Protein AF-A0A2Z6MFF9-F1 (afdb_monomer_lite)

Structure (mmCIF, N/CA/C/O backbone):
data_AF-A0A2Z6MFF9-F1
#
_entry.id   AF-A0A2Z6MFF9-F1
#
loop_
_atom_site.group_PDB
_atom_site.id
_atom_site.type_symbol
_atom_site.label_atom_id
_atom_site.label_alt_id
_atom_site.label_comp_id
_atom_site.label_asym_id
_atom_site.label_entity_id
_atom_site.label_seq_id
_atom_site.pdbx_PDB_ins_code
_atom_site.Cartn_x
_atom_site.Cartn_y
_atom_site.Cartn_z
_atom_site.occupancy
_atom_site.B_iso_or_equiv
_atom_site.auth_seq_id
_atom_site.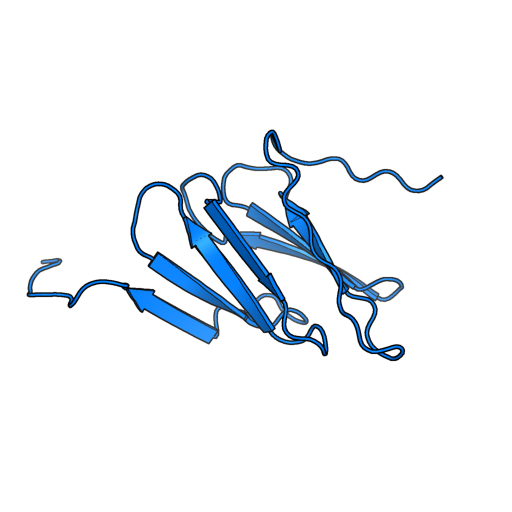auth_comp_id
_atom_site.auth_asym_id
_atom_site.auth_atom_id
_atom_site.pdbx_PDB_model_num
ATOM 1 N N . MET A 1 1 ? -14.078 18.921 1.739 1.00 54.41 1 MET A N 1
ATOM 2 C CA . MET A 1 1 ? -13.656 17.930 0.728 1.00 54.41 1 MET A CA 1
ATOM 3 C C . MET A 1 1 ? -12.247 17.500 1.097 1.00 54.41 1 MET A C 1
ATOM 5 O O . MET A 1 1 ? -11.429 18.382 1.310 1.00 54.41 1 MET A O 1
ATOM 9 N N . ASN A 1 2 ? -11.994 16.205 1.297 1.00 82.06 2 ASN A N 1
ATOM 10 C CA . ASN A 1 2 ? -10.655 15.708 1.629 1.00 82.06 2 ASN A CA 1
ATOM 11 C C . ASN A 1 2 ? -10.008 15.212 0.330 1.00 82.06 2 ASN A C 1
ATOM 13 O O . ASN A 1 2 ? -10.616 14.405 -0.371 1.00 82.06 2 ASN A O 1
ATOM 17 N N . GLN A 1 3 ? -8.843 15.750 -0.025 1.00 89.06 3 GLN A N 1
ATOM 18 C CA . GLN A 1 3 ? -8.135 15.423 -1.260 1.00 89.06 3 GLN A CA 1
ATOM 19 C C . GLN A 1 3 ? -6.800 14.777 -0.908 1.00 89.06 3 GLN A C 1
ATOM 21 O O . GLN A 1 3 ? -6.087 15.234 -0.017 1.00 89.06 3 GLN A O 1
ATOM 26 N N . VAL A 1 4 ? -6.474 13.703 -1.621 1.00 92.19 4 VAL A N 1
ATOM 27 C CA . VAL A 1 4 ? -5.218 12.980 -1.460 1.00 92.19 4 VAL A CA 1
ATOM 28 C C . VAL A 1 4 ? -4.374 13.205 -2.700 1.00 92.19 4 VAL A C 1
ATOM 30 O O . VAL A 1 4 ? -4.728 12.776 -3.795 1.00 92.19 4 VAL A O 1
ATOM 33 N N . GLU A 1 5 ? -3.257 13.892 -2.516 1.00 93.94 5 GLU A N 1
ATOM 34 C CA . GLU A 1 5 ? -2.201 13.949 -3.516 1.00 93.94 5 GLU A CA 1
ATOM 35 C C . GLU A 1 5 ? -1.464 12.606 -3.571 1.00 93.94 5 GLU A C 1
ATOM 37 O O . GLU A 1 5 ? -1.229 11.964 -2.545 1.00 93.94 5 GLU A O 1
ATOM 42 N N . THR A 1 6 ? -1.130 12.171 -4.785 1.00 96.69 6 THR A N 1
ATOM 43 C CA . THR A 1 6 ? -0.466 10.889 -5.048 1.00 96.69 6 THR A CA 1
ATOM 44 C C . THR A 1 6 ? 0.635 11.074 -6.083 1.00 96.69 6 THR A C 1
ATOM 46 O O . THR A 1 6 ? 0.592 11.995 -6.900 1.00 96.69 6 THR A O 1
ATOM 49 N N . PHE A 1 7 ? 1.615 10.175 -6.077 1.00 96.56 7 PHE A N 1
ATOM 50 C CA . PHE A 1 7 ? 2.491 9.953 -7.218 1.00 96.56 7 PHE A CA 1
ATOM 51 C C . PHE A 1 7 ? 1.656 9.526 -8.433 1.00 96.56 7 PHE A C 1
ATOM 53 O O . PHE A 1 7 ? 0.524 9.070 -8.281 1.00 96.56 7 PHE A O 1
ATOM 60 N N . THR A 1 8 ? 2.223 9.639 -9.638 1.00 95.06 8 THR A N 1
ATOM 61 C CA . THR A 1 8 ? 1.551 9.264 -10.893 1.00 95.06 8 THR A CA 1
ATOM 62 C C . THR A 1 8 ? 0.811 7.929 -10.751 1.00 95.06 8 THR A C 1
ATOM 64 O O . THR A 1 8 ? 1.439 6.884 -10.582 1.00 95.06 8 THR A O 1
ATOM 67 N N . ASN A 1 9 ? -0.520 7.972 -10.845 1.00 94.94 9 ASN A N 1
ATOM 68 C CA . ASN A 1 9 ? -1.395 6.820 -10.644 1.00 94.94 9 ASN A CA 1
ATOM 69 C C . ASN A 1 9 ? -2.263 6.550 -11.891 1.00 94.94 9 ASN A C 1
ATOM 71 O O . ASN A 1 9 ? -3.488 6.650 -11.822 1.00 94.94 9 ASN A O 1
ATOM 75 N N . PRO A 1 10 ? -1.654 6.237 -13.053 1.00 93.44 10 PRO A N 1
ATOM 76 C CA . PRO A 1 10 ? -2.382 6.113 -14.319 1.00 93.44 10 PRO A CA 1
ATOM 77 C C . PRO A 1 10 ? -3.369 4.936 -14.325 1.00 93.44 10 PRO A C 1
ATOM 79 O O . PRO A 1 10 ? -4.346 4.964 -15.063 1.00 93.44 10 PRO A O 1
ATOM 82 N N . ASN A 1 11 ? -3.133 3.930 -13.475 1.00 92.50 11 ASN A N 1
ATOM 83 C CA . ASN A 1 11 ? -3.985 2.747 -13.328 1.00 92.50 11 ASN A CA 1
ATOM 84 C C . ASN A 1 11 ? -5.018 2.888 -12.197 1.00 92.50 11 ASN A C 1
ATOM 86 O O . ASN A 1 11 ? -5.732 1.931 -11.914 1.00 92.50 11 ASN A O 1
ATOM 90 N N . GLY A 1 12 ? -5.067 4.036 -11.510 1.00 95.44 12 GLY A N 1
ATOM 91 C CA . GLY A 1 12 ? -6.022 4.271 -10.426 1.00 95.44 12 GLY A CA 1
ATOM 92 C C . GLY A 1 12 ? -5.884 3.302 -9.247 1.00 95.44 12 GLY A C 1
ATOM 93 O O . GLY A 1 12 ? -6.881 2.977 -8.614 1.00 95.44 12 GLY A O 1
ATOM 94 N N . LEU A 1 13 ? -4.670 2.827 -8.942 1.00 96.75 13 LEU A N 1
ATOM 95 C CA . LEU A 1 13 ? -4.431 1.906 -7.834 1.00 96.75 13 LEU A CA 1
ATOM 96 C C . LEU A 1 13 ? -4.802 2.566 -6.501 1.00 96.75 13 LEU A C 1
ATOM 98 O O . LEU A 1 13 ? -4.153 3.524 -6.063 1.00 96.75 13 LEU A O 1
ATOM 102 N N . CYS A 1 14 ? -5.839 2.028 -5.869 1.00 96.94 14 CYS A N 1
ATOM 103 C CA . CYS A 1 14 ? -6.257 2.296 -4.502 1.00 96.94 14 CYS A CA 1
ATOM 104 C C . CYS A 1 14 ? -7.076 1.109 -3.968 1.00 96.94 14 CYS A C 1
ATOM 106 O O . CYS A 1 14 ? -7.651 0.343 -4.741 1.00 96.94 14 CYS A O 1
ATOM 108 N N . VAL A 1 15 ? -7.117 0.933 -2.650 1.00 97.19 15 VAL A N 1
ATOM 109 C CA . VAL A 1 15 ? -7.943 -0.090 -1.995 1.00 97.19 15 VAL A CA 1
ATOM 110 C C . VAL A 1 15 ? -8.328 0.370 -0.593 1.00 97.19 15 VAL A C 1
ATOM 112 O O . VAL A 1 15 ? -7.542 1.044 0.067 1.00 97.19 15 VAL A O 1
ATOM 115 N N . ALA A 1 16 ? -9.526 0.012 -0.140 1.00 95.94 16 ALA A N 1
ATOM 116 C CA . ALA A 1 16 ? -9.993 0.269 1.217 1.00 95.94 16 ALA A CA 1
ATOM 117 C C . ALA A 1 16 ? -10.315 -1.046 1.940 1.00 95.94 16 ALA A C 1
ATOM 119 O O . ALA A 1 16 ? -10.679 -2.038 1.299 1.00 95.94 16 ALA A O 1
ATOM 120 N N . SER A 1 17 ? -10.175 -1.055 3.266 1.00 96.56 17 SER A N 1
ATOM 121 C CA . SER A 1 17 ? -10.652 -2.147 4.119 1.00 96.56 17 SER A CA 1
ATOM 122 C C . SER A 1 17 ? -12.171 -2.282 4.013 1.00 96.56 17 SER A C 1
ATOM 124 O O . SER A 1 17 ? -12.871 -1.336 3.649 1.00 96.56 17 SER A O 1
ATOM 126 N N . GLN A 1 18 ? -12.685 -3.476 4.305 1.00 94.50 18 GLN A N 1
ATOM 127 C CA . GLN A 1 18 ? -14.098 -3.797 4.063 1.00 94.50 18 GLN A CA 1
ATOM 128 C C . GLN A 1 18 ? -14.871 -4.123 5.345 1.00 94.50 18 GLN A C 1
ATOM 130 O O . GLN A 1 18 ? -16.096 -4.218 5.305 1.00 94.50 18 GLN A O 1
ATOM 135 N N . LEU A 1 19 ? -14.187 -4.290 6.482 1.00 94.50 19 LEU A N 1
ATOM 136 C CA . LEU A 1 19 ? -14.850 -4.423 7.779 1.00 94.50 19 LEU A CA 1
ATOM 137 C C . LEU A 1 19 ? -15.234 -3.052 8.343 1.00 94.50 19 LEU A C 1
ATOM 139 O O . LEU A 1 19 ? -14.466 -2.101 8.259 1.00 94.50 19 LEU A O 1
ATOM 143 N N . ALA A 1 20 ? -16.418 -2.958 8.952 1.00 89.25 20 ALA A N 1
ATOM 144 C CA . ALA A 1 20 ? -16.958 -1.696 9.466 1.00 89.25 20 ALA A CA 1
ATOM 145 C C . ALA A 1 20 ? -16.134 -1.086 10.619 1.00 89.25 20 ALA A C 1
ATOM 147 O O . ALA A 1 20 ? -16.185 0.122 10.837 1.00 89.25 20 ALA A O 1
ATOM 148 N N . ASP A 1 21 ? -15.384 -1.910 11.352 1.00 89.69 21 ASP A N 1
ATOM 149 C CA . ASP A 1 21 ? -14.495 -1.512 12.447 1.00 89.69 21 ASP A CA 1
ATOM 150 C C . ASP A 1 21 ? -13.063 -1.185 11.982 1.00 89.69 21 ASP A C 1
ATOM 152 O O . ASP A 1 21 ? -12.225 -0.775 12.788 1.00 89.69 21 ASP A O 1
ATOM 156 N N . SER A 1 22 ? -12.787 -1.318 10.682 1.00 91.88 22 SER A N 1
ATOM 157 C CA . SER A 1 22 ? -11.497 -1.021 10.070 1.00 91.88 22 SER A CA 1
ATOM 158 C C . SER A 1 22 ? -11.659 0.018 8.967 1.00 91.88 22 SER A C 1
ATOM 160 O O . SER A 1 22 ? -12.310 -0.223 7.953 1.00 91.88 22 SER A O 1
ATOM 162 N N . MET A 1 23 ? -11.038 1.184 9.143 1.00 94.12 23 MET A N 1
ATOM 163 C CA . MET A 1 23 ? -11.050 2.269 8.158 1.00 94.12 23 MET A CA 1
ATOM 164 C C . MET A 1 23 ? -9.632 2.566 7.670 1.00 94.12 23 MET A C 1
ATOM 166 O O . MET A 1 23 ? -9.007 3.545 8.079 1.00 94.12 23 MET A O 1
ATOM 170 N N . VAL A 1 24 ? -9.128 1.705 6.790 1.00 96.62 24 VAL A N 1
ATOM 171 C CA . VAL A 1 24 ? -7.808 1.819 6.169 1.00 96.62 24 VAL A CA 1
ATOM 172 C C . VAL A 1 24 ? -7.979 2.063 4.674 1.00 96.62 24 VAL A C 1
ATOM 174 O O . VAL A 1 24 ? -8.591 1.251 3.985 1.00 96.62 24 VAL A O 1
ATOM 177 N N . LEU A 1 25 ? -7.422 3.160 4.160 1.00 96.44 25 LEU A N 1
ATOM 178 C CA . LEU A 1 25 ? -7.290 3.427 2.727 1.00 96.44 25 LEU A CA 1
ATOM 179 C C . LEU A 1 25 ? -5.824 3.332 2.323 1.00 96.44 25 LEU A C 1
ATOM 181 O O . LEU A 1 25 ? -4.950 3.931 2.943 1.00 96.44 25 LEU A O 1
ATOM 185 N N . VAL A 1 26 ? -5.565 2.620 1.237 1.00 97.94 26 VAL A N 1
ATOM 186 C CA . VAL A 1 26 ? -4.237 2.477 0.657 1.00 97.94 26 VAL A CA 1
ATOM 187 C C . VAL A 1 26 ? -4.232 3.021 -0.762 1.00 97.94 26 VAL A C 1
ATOM 189 O O . VAL A 1 26 ? -5.110 2.708 -1.565 1.00 97.94 26 VAL A O 1
ATOM 192 N N . CYS A 1 27 ? -3.233 3.835 -1.084 1.00 97.62 27 CYS A N 1
ATOM 193 C CA . CYS A 1 27 ? -2.998 4.354 -2.427 1.00 97.62 27 CYS A CA 1
ATOM 194 C C . CYS A 1 27 ? -1.500 4.593 -2.666 1.00 97.62 27 CYS A C 1
ATOM 196 O O . CYS A 1 27 ? -0.661 4.325 -1.802 1.00 97.62 27 CYS A O 1
ATOM 198 N N . HIS A 1 28 ? -1.140 5.094 -3.848 1.00 97.56 28 HIS A N 1
ATOM 199 C CA . HIS A 1 28 ? 0.225 5.564 -4.089 1.00 97.56 28 HIS A CA 1
ATOM 200 C C . HIS A 1 28 ? 0.630 6.639 -3.067 1.00 97.56 28 HIS A C 1
ATOM 202 O O . HIS A 1 28 ? -0.148 7.541 -2.761 1.00 97.56 28 HIS A O 1
ATOM 208 N N . GLY A 1 29 ? 1.866 6.553 -2.567 1.00 97.25 29 GLY A N 1
ATOM 209 C CA . GLY A 1 29 ? 2.500 7.622 -1.794 1.00 97.25 29 GLY A CA 1
ATOM 210 C C . GLY A 1 29 ? 2.883 8.809 -2.679 1.00 97.25 29 GLY A C 1
ATOM 211 O O . GLY A 1 29 ? 2.458 8.896 -3.826 1.00 97.25 29 GLY A O 1
ATOM 212 N N . PHE A 1 30 ? 3.721 9.713 -2.178 1.00 95.81 30 PHE A N 1
ATOM 213 C CA . PHE A 1 30 ? 4.190 10.878 -2.943 1.00 95.81 30 PHE A CA 1
ATOM 214 C C . PHE A 1 30 ? 5.331 10.556 -3.909 1.00 95.81 30 PHE A C 1
ATOM 216 O O . PHE A 1 30 ? 5.631 11.336 -4.811 1.00 95.81 30 PHE A O 1
ATOM 223 N N . GLN A 1 31 ? 5.992 9.417 -3.710 1.00 96.75 31 GLN A N 1
ATOM 224 C CA . GLN A 1 31 ? 7.194 9.032 -4.441 1.00 96.75 31 GLN A CA 1
ATOM 225 C C . GLN A 1 31 ? 7.033 7.660 -5.095 1.00 96.75 31 GLN A C 1
ATOM 227 O O . GLN A 1 31 ? 6.198 6.841 -4.708 1.00 96.75 31 GLN A O 1
ATOM 232 N N . LYS A 1 32 ? 7.845 7.414 -6.125 1.00 96.19 32 LYS A N 1
ATOM 233 C CA . LYS A 1 32 ? 7.846 6.152 -6.864 1.00 96.19 32 LYS A CA 1
ATOM 234 C C . LYS A 1 32 ? 8.070 4.977 -5.911 1.00 96.19 32 LYS A C 1
ATOM 236 O O . LYS A 1 32 ? 9.015 4.993 -5.134 1.00 96.19 32 LYS A O 1
ATOM 241 N N . GLY A 1 33 ? 7.201 3.971 -6.006 1.00 96.19 33 GLY A N 1
ATOM 242 C CA . GLY A 1 33 ? 7.296 2.755 -5.196 1.00 96.19 33 GLY A CA 1
ATOM 243 C C . GLY A 1 33 ? 6.939 2.935 -3.718 1.00 96.19 33 GLY A C 1
ATOM 244 O O . GLY A 1 33 ? 6.973 1.967 -2.960 1.00 96.19 33 GLY A O 1
ATOM 245 N N . GLN A 1 34 ? 6.539 4.142 -3.313 1.00 98.00 34 GLN A N 1
ATOM 246 C CA . GLN A 1 34 ? 5.995 4.417 -1.993 1.00 98.00 34 GLN A CA 1
ATOM 247 C C . GLN A 1 34 ? 4.486 4.146 -1.973 1.00 98.00 34 GLN A C 1
ATOM 249 O O . GLN A 1 34 ? 3.769 4.464 -2.925 1.00 98.00 34 GLN A O 1
ATOM 254 N N . VAL A 1 35 ? 3.994 3.614 -0.860 1.00 98.12 35 VAL A N 1
ATOM 255 C CA . VAL A 1 35 ? 2.570 3.410 -0.580 1.00 98.12 35 VAL A CA 1
ATOM 256 C C . VAL A 1 35 ? 2.146 4.314 0.575 1.00 98.12 35 VAL A C 1
ATOM 258 O O . VAL A 1 35 ? 2.835 4.380 1.590 1.00 98.12 35 VAL A O 1
ATOM 261 N N . ARG A 1 36 ? 1.009 4.998 0.435 1.00 97.69 36 ARG A N 1
ATOM 262 C CA . ARG A 1 36 ? 0.322 5.689 1.531 1.00 97.69 36 ARG A CA 1
ATOM 263 C C . ARG A 1 36 ? -0.687 4.730 2.148 1.00 97.69 36 ARG A C 1
ATOM 265 O O . ARG A 1 36 ?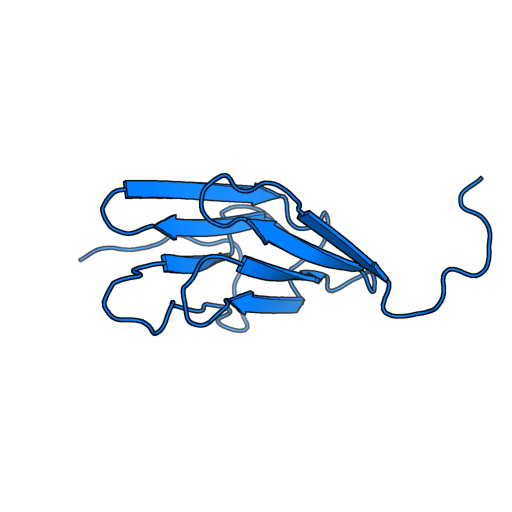 -1.530 4.197 1.434 1.00 97.69 36 ARG A O 1
ATOM 272 N N . VAL A 1 37 ? -0.625 4.558 3.462 1.00 97.88 37 VAL A N 1
ATOM 273 C CA . VAL A 1 37 ? -1.585 3.798 4.266 1.00 97.88 37 VAL A CA 1
ATOM 274 C C . VAL A 1 37 ? -2.233 4.768 5.247 1.00 97.88 37 VAL A C 1
ATOM 276 O O . VAL A 1 37 ? -1.608 5.216 6.204 1.00 97.88 37 VAL A O 1
ATOM 279 N N . ASP A 1 38 ? -3.474 5.140 4.973 1.00 96.38 38 ASP A N 1
ATOM 280 C CA . ASP A 1 38 ? -4.258 6.085 5.758 1.00 96.38 38 ASP A CA 1
ATOM 281 C C . ASP A 1 38 ? -5.205 5.321 6.685 1.00 96.38 38 ASP A C 1
ATOM 283 O O . ASP A 1 38 ? -6.179 4.722 6.230 1.00 96.38 38 ASP A O 1
ATOM 287 N N . HIS A 1 39 ? -4.901 5.317 7.983 1.00 94.25 39 HIS A N 1
ATOM 288 C CA . HIS A 1 39 ? -5.838 4.880 9.013 1.00 94.25 39 HIS A CA 1
ATOM 289 C C . HIS A 1 39 ? -6.690 6.081 9.396 1.00 94.25 39 HIS A C 1
ATOM 291 O O . HIS A 1 39 ? -6.245 6.937 10.175 1.00 94.25 39 HIS A O 1
ATOM 297 N N . TYR A 1 40 ? -7.912 6.141 8.866 1.00 86.00 40 TYR A N 1
ATOM 298 C CA . TYR A 1 40 ? -8.815 7.260 9.108 1.00 86.00 40 TYR A CA 1
ATOM 299 C C . TYR A 1 40 ? -8.978 7.500 10.614 1.00 86.00 40 TYR A C 1
ATOM 301 O O . TYR A 1 40 ? -9.172 6.574 11.400 1.00 86.00 40 TYR A O 1
ATOM 309 N N . ALA A 1 41 ? -8.872 8.771 11.008 1.00 81.12 41 ALA A N 1
ATOM 310 C CA . ALA A 1 41 ? -8.914 9.253 12.392 1.00 81.12 41 ALA A CA 1
ATOM 311 C C . ALA A 1 41 ? -7.749 8.830 13.315 1.00 81.12 41 ALA A C 1
ATOM 313 O O . ALA A 1 41 ? -7.747 9.231 14.478 1.00 81.12 41 ALA A O 1
ATOM 314 N N . LYS A 1 42 ? -6.745 8.083 12.828 1.00 88.38 42 LYS A N 1
ATOM 315 C CA . LYS A 1 42 ? -5.557 7.713 13.619 1.00 88.38 42 LYS A CA 1
ATOM 316 C C . LYS A 1 42 ? -4.279 8.345 13.084 1.00 88.38 42 LYS A C 1
ATOM 318 O O . LYS A 1 42 ? -3.686 9.182 13.757 1.00 88.38 42 LYS A O 1
ATOM 323 N N . LYS A 1 43 ? -3.820 7.911 11.907 1.00 92.44 43 LYS A N 1
ATOM 324 C CA . LYS A 1 43 ? -2.537 8.335 11.333 1.00 92.44 43 LYS A CA 1
ATOM 325 C C . LYS A 1 43 ? -2.395 7.921 9.877 1.00 92.44 43 LYS A C 1
ATOM 327 O O . LYS A 1 43 ? -3.004 6.955 9.427 1.00 92.44 43 LYS A O 1
ATOM 332 N N . ILE A 1 44 ? -1.494 8.607 9.188 1.00 95.00 44 ILE A N 1
ATOM 333 C CA . ILE A 1 44 ? -1.056 8.252 7.842 1.00 95.00 44 ILE A CA 1
ATOM 334 C C . ILE A 1 44 ? 0.370 7.711 7.933 1.00 95.00 44 ILE A C 1
ATOM 336 O O . ILE A 1 44 ? 1.254 8.385 8.458 1.00 95.00 44 ILE A O 1
ATOM 340 N N . ASN A 1 45 ? 0.590 6.517 7.390 1.00 95.00 45 ASN A N 1
ATOM 341 C CA . ASN A 1 45 ? 1.903 5.910 7.229 1.00 95.00 45 ASN A CA 1
ATOM 342 C C . ASN A 1 45 ? 2.320 5.974 5.753 1.00 95.00 45 ASN A C 1
ATOM 344 O O . ASN A 1 45 ? 1.510 5.731 4.858 1.00 95.00 45 ASN A O 1
ATOM 348 N N . TYR A 1 46 ? 3.598 6.249 5.497 1.00 97.19 46 TYR A N 1
ATOM 349 C CA . TYR A 1 46 ? 4.195 6.124 4.168 1.00 97.19 46 TYR A CA 1
ATOM 350 C C . TYR A 1 46 ? 5.213 4.992 4.195 1.00 97.19 46 TYR A C 1
ATOM 352 O O . TYR A 1 46 ? 6.179 5.038 4.954 1.00 97.19 46 TYR A O 1
ATOM 360 N N . VAL A 1 47 ? 4.985 3.973 3.374 1.00 97.50 47 VAL A N 1
ATOM 361 C CA . VAL A 1 47 ? 5.803 2.762 3.317 1.00 97.50 47 VAL A CA 1
ATOM 362 C C . VAL A 1 47 ? 6.618 2.773 2.034 1.00 97.50 47 VAL A C 1
ATOM 364 O O . VAL A 1 47 ? 6.071 2.898 0.938 1.00 97.50 47 VAL A O 1
ATOM 367 N N . TRP A 1 48 ? 7.933 2.616 2.161 1.00 97.19 48 TRP A N 1
ATOM 368 C CA . TRP A 1 48 ? 8.831 2.386 1.032 1.00 97.19 48 TRP A CA 1
ATOM 369 C C . TRP A 1 48 ? 8.708 0.941 0.557 1.00 97.19 48 TRP A C 1
ATOM 371 O O . TRP A 1 48 ? 9.483 0.070 0.945 1.00 97.19 48 TRP A O 1
ATOM 381 N N . ALA A 1 49 ? 7.683 0.677 -0.254 1.00 97.25 49 ALA A N 1
ATOM 382 C CA . ALA A 1 49 ? 7.363 -0.678 -0.665 1.00 97.25 49 ALA A CA 1
ATOM 383 C C . ALA A 1 49 ? 8.375 -1.217 -1.680 1.00 97.25 49 ALA A C 1
ATOM 385 O O . ALA A 1 49 ? 8.813 -2.354 -1.542 1.00 97.25 49 ALA A O 1
ATOM 386 N N . HIS A 1 50 ? 8.789 -0.422 -2.672 1.00 96.38 50 HIS A N 1
ATOM 387 C CA . HIS A 1 50 ? 9.760 -0.829 -3.694 1.00 96.38 50 HIS A CA 1
ATOM 388 C C . HIS A 1 50 ? 10.570 0.369 -4.226 1.00 96.38 50 HIS A C 1
ATOM 390 O O . HIS A 1 50 ? 10.110 1.501 -4.161 1.00 96.38 50 HIS A O 1
ATOM 396 N N . ASP A 1 51 ? 11.726 0.119 -4.853 1.00 94.00 51 ASP A N 1
ATOM 397 C CA . ASP A 1 51 ? 12.497 1.160 -5.570 1.00 94.00 51 ASP A CA 1
ATOM 398 C C . ASP A 1 51 ? 11.934 1.455 -6.979 1.00 94.00 51 ASP A C 1
ATOM 400 O O . ASP A 1 51 ? 12.299 2.419 -7.663 1.00 94.00 51 ASP A O 1
ATOM 404 N N . SER A 1 52 ? 11.045 0.582 -7.464 1.00 93.31 52 SER A N 1
ATOM 405 C CA . SER A 1 52 ? 10.381 0.699 -8.762 1.00 93.31 52 SER A CA 1
ATOM 406 C C . SER A 1 52 ? 8.891 1.026 -8.614 1.00 93.31 52 SER A C 1
ATOM 408 O O . SER A 1 52 ? 8.369 1.080 -7.506 1.00 93.31 52 SER A O 1
ATOM 410 N N . SER A 1 53 ? 8.196 1.294 -9.724 1.00 93.38 53 SER A N 1
ATOM 411 C CA . SER A 1 53 ? 6.764 1.615 -9.670 1.00 93.38 53 SER A CA 1
ATOM 412 C C . SER A 1 53 ? 5.967 0.418 -9.151 1.00 93.38 53 SER A C 1
ATOM 414 O O . SER A 1 53 ? 6.322 -0.727 -9.447 1.00 93.38 53 SER A O 1
ATOM 416 N N . LEU A 1 54 ? 4.883 0.688 -8.427 1.00 95.31 54 LEU A N 1
ATOM 417 C CA . LEU A 1 54 ? 3.944 -0.336 -7.975 1.00 95.31 54 LEU A CA 1
ATOM 418 C C . LEU A 1 54 ? 3.209 -0.926 -9.179 1.00 95.31 54 LEU A C 1
ATOM 420 O O . LEU A 1 54 ? 2.707 -0.185 -10.023 1.00 95.31 54 LEU A O 1
ATOM 424 N N . ALA A 1 55 ? 3.164 -2.253 -9.263 1.00 94.62 55 ALA A N 1
ATOM 425 C CA . ALA A 1 55 ? 2.346 -2.958 -10.246 1.00 94.62 55 ALA A CA 1
ATOM 426 C C . ALA A 1 55 ? 0.925 -3.154 -9.713 1.00 94.62 55 ALA A C 1
ATOM 428 O O . ALA A 1 55 ? -0.049 -2.909 -10.420 1.00 94.62 55 ALA A O 1
ATOM 429 N N . CYS A 1 56 ? 0.819 -3.568 -8.450 1.00 95.19 56 CYS A N 1
ATOM 430 C CA . CYS A 1 56 ? -0.433 -3.738 -7.730 1.00 95.19 56 CYS A CA 1
ATOM 431 C C . CYS A 1 56 ? -0.181 -3.775 -6.216 1.00 95.19 56 CYS A C 1
ATOM 433 O O . CYS A 1 56 ? 0.954 -3.928 -5.752 1.00 95.19 56 CYS A O 1
ATOM 435 N N . PHE A 1 57 ? -1.258 -3.652 -5.448 1.00 97.00 57 PHE A N 1
ATOM 436 C CA . PHE A 1 57 ? -1.281 -3.992 -4.034 1.00 97.00 57 PHE A CA 1
ATOM 437 C C . PHE A 1 57 ? -2.666 -4.502 -3.634 1.00 97.00 57 PHE A C 1
ATOM 439 O O . PHE A 1 57 ? -3.667 -4.167 -4.268 1.00 97.00 57 PHE A O 1
ATOM 446 N N . GLY A 1 58 ? -2.709 -5.325 -2.593 1.00 97.56 58 GLY A N 1
ATOM 447 C CA . GLY A 1 58 ? -3.921 -5.895 -2.021 1.00 97.56 58 GLY A CA 1
ATOM 448 C C . GLY A 1 58 ? -3.930 -5.714 -0.511 1.00 97.56 58 GLY A C 1
ATOM 449 O O . GLY A 1 58 ? -2.895 -5.832 0.141 1.00 97.56 58 GLY A O 1
ATOM 450 N N . LEU A 1 59 ? -5.102 -5.424 0.037 1.00 98.25 59 LEU A N 1
ATOM 451 C CA . LEU A 1 59 ? -5.316 -5.217 1.464 1.00 98.25 59 LEU A CA 1
ATOM 452 C C . LEU A 1 59 ? -6.192 -6.354 1.993 1.00 98.25 59 LEU A C 1
ATOM 454 O O . LEU A 1 59 ? -7.181 -6.716 1.353 1.00 98.25 59 LEU A O 1
ATOM 458 N N . MET A 1 60 ? -5.839 -6.920 3.148 1.00 97.62 60 MET A N 1
ATOM 459 C CA . MET A 1 60 ? -6.733 -7.857 3.831 1.00 97.62 60 MET A CA 1
ATOM 460 C C . MET A 1 60 ? -8.059 -7.183 4.185 1.00 97.62 60 MET A C 1
ATOM 462 O O . MET A 1 60 ? -8.126 -5.974 4.396 1.00 97.62 60 MET A O 1
ATOM 466 N N . ILE A 1 61 ? -9.116 -7.986 4.299 1.00 96.69 61 ILE A N 1
ATOM 467 C CA . ILE A 1 61 ? -10.472 -7.492 4.561 1.00 96.69 61 ILE A CA 1
ATOM 468 C C . ILE A 1 61 ? -10.557 -6.631 5.836 1.00 96.69 61 ILE A C 1
ATOM 470 O O . ILE A 1 61 ? -11.257 -5.617 5.855 1.00 96.69 61 ILE A O 1
ATOM 474 N N . ASP A 1 62 ? -9.783 -6.999 6.860 1.00 95.62 62 ASP A N 1
ATOM 475 C CA . ASP A 1 62 ? -9.675 -6.308 8.146 1.00 95.62 62 ASP A CA 1
ATOM 476 C C . ASP A 1 62 ? -8.692 -5.126 8.139 1.00 95.62 62 ASP A C 1
ATOM 478 O O . ASP A 1 62 ? -8.521 -4.451 9.152 1.00 95.62 62 ASP A O 1
ATOM 482 N N . GLY A 1 63 ? -8.034 -4.864 7.011 1.00 96.62 63 GLY A N 1
ATOM 483 C CA . GLY A 1 63 ? -7.095 -3.767 6.843 1.00 96.62 63 GLY A CA 1
ATOM 484 C C . GLY A 1 63 ? -5.743 -3.945 7.531 1.00 96.62 63 GLY A C 1
ATOM 485 O O . GLY A 1 63 ? -4.967 -2.997 7.490 1.00 96.62 63 GLY A O 1
ATOM 486 N N . LYS A 1 64 ? -5.422 -5.091 8.151 1.00 96.69 64 LYS A N 1
ATOM 487 C CA . LYS A 1 64 ? -4.188 -5.253 8.957 1.00 96.69 64 LYS A CA 1
ATOM 488 C C . LYS A 1 64 ? -2.941 -5.593 8.150 1.00 96.69 64 LYS A C 1
ATOM 490 O O . LYS A 1 64 ? -1.836 -5.243 8.555 1.00 96.69 64 LYS A O 1
ATOM 495 N N . LEU A 1 65 ? -3.111 -6.267 7.013 1.00 98.19 65 LEU A N 1
ATOM 496 C CA . LEU A 1 65 ? -2.009 -6.669 6.140 1.00 98.19 65 LEU A CA 1
ATOM 497 C C . LEU A 1 65 ? -2.149 -6.057 4.756 1.00 98.19 65 LEU A C 1
ATOM 499 O O . LEU A 1 65 ? -3.216 -6.126 4.142 1.00 98.19 65 LEU A O 1
ATOM 503 N N . LEU A 1 66 ? -1.039 -5.527 4.255 1.00 98.44 66 LEU A N 1
ATOM 504 C CA . LEU A 1 66 ? -0.903 -4.989 2.910 1.00 98.44 66 LEU A CA 1
ATOM 505 C C . LEU A 1 66 ? 0.140 -5.798 2.140 1.00 98.44 66 LEU A C 1
ATOM 507 O O . LEU A 1 66 ? 1.300 -5.832 2.535 1.00 98.44 66 LEU A O 1
ATOM 511 N N . ALA A 1 67 ? -0.250 -6.393 1.018 1.00 98.06 67 ALA A N 1
ATOM 512 C CA . ALA A 1 67 ? 0.670 -7.006 0.067 1.00 98.06 67 ALA A CA 1
ATOM 513 C C . ALA A 1 67 ? 0.919 -6.060 -1.114 1.00 98.06 67 ALA A C 1
ATOM 515 O O . ALA A 1 67 ? -0.033 -5.527 -1.680 1.00 98.06 67 ALA A O 1
ATOM 516 N N . THR A 1 68 ? 2.171 -5.870 -1.525 1.00 97.44 68 THR A N 1
ATOM 517 C CA . THR A 1 68 ? 2.556 -5.025 -2.666 1.00 97.44 68 THR A CA 1
ATOM 518 C C . THR A 1 68 ? 3.424 -5.802 -3.646 1.00 97.44 68 THR A C 1
ATOM 520 O O . THR A 1 68 ? 4.193 -6.673 -3.240 1.00 97.44 68 THR A O 1
ATOM 523 N N . ALA A 1 69 ? 3.336 -5.461 -4.931 1.00 95.75 69 ALA A N 1
ATOM 524 C CA . ALA A 1 69 ? 4.224 -5.983 -5.963 1.00 95.75 69 ALA A CA 1
ATOM 525 C C . ALA A 1 69 ? 4.798 -4.857 -6.829 1.00 95.75 69 ALA A C 1
ATOM 527 O O . ALA A 1 69 ? 4.143 -3.845 -7.103 1.00 95.75 69 ALA A O 1
ATOM 528 N N . SER A 1 70 ? 6.028 -5.056 -7.299 1.00 92.06 70 SER A N 1
ATOM 529 C CA . SER A 1 70 ? 6.739 -4.098 -8.146 1.00 92.06 70 SER A CA 1
ATOM 530 C C . SER A 1 70 ? 6.556 -4.380 -9.643 1.00 92.06 70 SER A C 1
ATOM 532 O O . SER A 1 70 ? 6.261 -5.499 -10.049 1.00 92.06 70 SER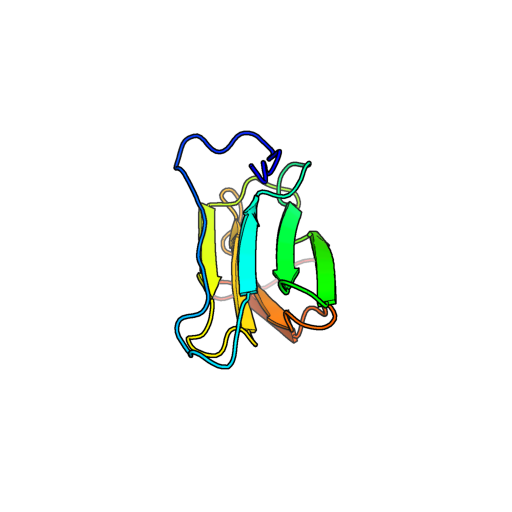 A O 1
ATOM 534 N N . THR A 1 71 ? 6.795 -3.369 -10.479 1.00 88.88 71 THR A N 1
ATOM 535 C CA . THR A 1 71 ? 6.770 -3.486 -11.952 1.00 88.88 71 THR A CA 1
ATOM 536 C C . THR A 1 71 ? 8.042 -4.085 -12.557 1.00 88.88 71 THR A C 1
ATOM 538 O O . THR A 1 71 ? 8.005 -4.537 -13.697 1.00 88.88 71 THR A O 1
ATOM 541 N N . ARG A 1 72 ? 9.180 -4.049 -11.849 1.00 82.50 72 ARG A N 1
ATOM 542 C CA . ARG A 1 72 ? 10.490 -4.450 -12.407 1.00 82.50 72 ARG A CA 1
ATOM 543 C C . ARG A 1 72 ? 10.987 -5.805 -11.932 1.00 82.50 72 ARG A C 1
ATOM 545 O O . ARG A 1 72 ? 11.597 -6.530 -12.707 1.00 82.50 72 ARG A O 1
ATOM 552 N N . VAL A 1 73 ? 10.775 -6.113 -10.660 1.00 75.12 73 VAL A N 1
ATOM 553 C CA . VAL A 1 73 ? 11.222 -7.356 -10.026 1.00 75.12 73 VAL A CA 1
ATOM 554 C C . VAL A 1 73 ? 10.018 -8.117 -9.498 1.00 75.12 73 VAL A C 1
ATOM 556 O O . VAL A 1 73 ? 9.038 -7.512 -9.057 1.00 75.12 73 VAL A O 1
ATOM 559 N N . MET A 1 74 ? 10.103 -9.445 -9.504 1.00 81.44 74 MET A N 1
ATOM 560 C CA . MET A 1 74 ? 9.043 -10.344 -9.032 1.00 81.44 74 MET A CA 1
ATOM 561 C C . MET A 1 74 ? 9.032 -10.483 -7.512 1.00 81.44 74 MET A C 1
ATOM 563 O O . MET A 1 74 ? 8.944 -11.584 -6.974 1.00 81.44 74 MET A O 1
ATOM 567 N N . LEU A 1 75 ? 9.160 -9.340 -6.846 1.00 88.25 75 LEU A N 1
ATOM 568 C CA . LEU A 1 75 ? 9.234 -9.203 -5.409 1.00 88.25 75 LEU A CA 1
ATOM 569 C C . LEU A 1 75 ? 7.872 -8.780 -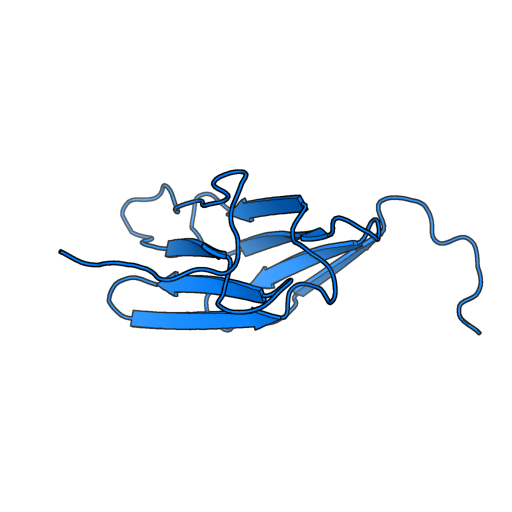4.880 1.00 88.25 75 LEU A C 1
ATOM 571 O O . LEU A 1 75 ? 7.386 -7.693 -5.208 1.00 88.25 75 LEU A O 1
ATOM 575 N N . ILE A 1 76 ? 7.280 -9.643 -4.065 1.00 94.25 76 ILE A N 1
ATOM 576 C CA . ILE A 1 76 ? 6.066 -9.366 -3.310 1.00 94.25 76 ILE A CA 1
ATOM 577 C C . ILE A 1 76 ? 6.482 -9.089 -1.873 1.00 94.25 76 ILE A C 1
ATOM 579 O O . ILE A 1 76 ? 7.257 -9.849 -1.294 1.00 94.25 76 ILE A O 1
ATOM 583 N N . ARG A 1 77 ? 5.975 -8.007 -1.291 1.00 96.56 77 ARG A N 1
ATOM 584 C CA . ARG A 1 77 ? 6.225 -7.653 0.108 1.00 96.56 77 ARG A CA 1
ATOM 585 C C . ARG A 1 77 ? 4.916 -7.565 0.867 1.00 96.56 77 ARG A C 1
ATOM 587 O O . ARG A 1 77 ? 3.937 -7.058 0.330 1.00 96.56 77 ARG A O 1
ATOM 594 N N . VAL A 1 78 ? 4.904 -8.066 2.096 1.00 98.12 78 VAL A N 1
ATOM 595 C CA . VAL A 1 78 ? 3.760 -8.006 3.009 1.00 98.12 78 VAL A CA 1
ATOM 596 C C . VAL A 1 78 ? 4.126 -7.116 4.184 1.00 98.12 78 VAL A C 1
ATOM 598 O O . VAL A 1 78 ? 5.153 -7.335 4.823 1.00 98.12 78 VAL A O 1
ATOM 601 N N . PHE A 1 79 ? 3.283 -6.134 4.473 1.00 98.62 79 PHE A N 1
ATOM 602 C CA . PHE A 1 79 ? 3.478 -5.150 5.528 1.00 98.62 79 PHE A CA 1
ATOM 603 C C . PHE A 1 79 ? 2.357 -5.215 6.559 1.00 98.62 79 PHE A C 1
ATOM 605 O O . PHE A 1 79 ? 1.194 -5.434 6.208 1.00 98.62 79 PHE A O 1
ATOM 612 N N . ASP A 1 80 ? 2.711 -4.951 7.812 1.00 97.94 80 ASP A N 1
ATOM 613 C CA . ASP A 1 80 ? 1.764 -4.543 8.843 1.00 97.94 80 ASP A CA 1
ATOM 614 C C . ASP A 1 80 ? 1.304 -3.111 8.543 1.00 97.94 80 ASP A C 1
ATOM 616 O O . ASP A 1 80 ? 2.123 -2.204 8.371 1.00 97.94 80 ASP A O 1
ATOM 620 N N . THR A 1 81 ? -0.002 -2.884 8.432 1.00 97.31 81 THR A N 1
ATOM 621 C CA . THR A 1 81 ? -0.510 -1.556 8.069 1.00 97.31 81 THR A CA 1
ATOM 622 C C . THR A 1 81 ? -0.435 -0.567 9.221 1.00 97.31 81 THR A C 1
ATOM 624 O O . THR A 1 81 ? -0.355 0.640 8.971 1.00 97.31 81 THR A O 1
ATOM 627 N N . GLU A 1 82 ? -0.471 -1.034 10.470 1.00 95.19 82 GLU A N 1
ATOM 628 C CA . GLU A 1 82 ? -0.496 -0.187 11.653 1.00 95.19 82 GLU A CA 1
ATOM 629 C C . GLU A 1 82 ? 0.852 0.494 11.852 1.00 95.19 82 GLU A C 1
ATOM 631 O O . GLU A 1 82 ? 0.890 1.708 12.034 1.00 95.19 82 GLU A O 1
ATOM 636 N N . ASN A 1 83 ? 1.967 -0.223 11.769 1.00 94.88 83 ASN A N 1
ATOM 637 C CA . ASN A 1 83 ? 3.300 0.362 11.962 1.00 94.88 83 ASN A CA 1
ATOM 638 C C . ASN A 1 83 ? 4.144 0.457 10.680 1.00 94.88 83 ASN A C 1
ATOM 640 O O . ASN A 1 83 ? 5.192 1.100 10.702 1.00 94.88 83 ASN A O 1
ATOM 644 N N . GLY A 1 84 ? 3.683 -0.113 9.564 1.00 96.69 84 GLY A N 1
ATOM 645 C CA . GLY A 1 84 ? 4.402 -0.105 8.290 1.00 96.69 84 GLY A CA 1
ATOM 646 C C . GLY A 1 84 ? 5.572 -1.090 8.227 1.00 96.69 84 GLY A C 1
ATOM 647 O O . GLY A 1 84 ? 6.368 -1.014 7.290 1.00 96.69 84 GLY A O 1
ATOM 648 N N . ALA A 1 85 ? 5.715 -1.988 9.206 1.00 97.81 85 ALA A N 1
ATOM 649 C CA . ALA A 1 85 ? 6.801 -2.957 9.245 1.00 97.81 85 ALA A CA 1
ATOM 650 C C . ALA A 1 85 ? 6.671 -3.970 8.106 1.00 97.81 85 ALA A C 1
ATOM 652 O O . ALA A 1 85 ? 5.598 -4.522 7.863 1.00 97.81 85 ALA A O 1
ATOM 653 N N . LEU A 1 86 ? 7.789 -4.245 7.434 1.00 98.12 86 LEU A N 1
ATOM 654 C CA . LEU A 1 86 ? 7.899 -5.350 6.490 1.00 98.12 86 LEU A CA 1
ATOM 655 C C . LEU A 1 86 ? 7.868 -6.670 7.269 1.00 98.12 86 LEU A C 1
ATOM 657 O O . LEU A 1 86 ? 8.764 -6.943 8.064 1.00 98.12 86 LEU A O 1
ATOM 661 N N . LEU A 1 87 ? 6.843 -7.480 7.030 1.00 98.25 87 LEU A N 1
ATOM 662 C CA . LEU A 1 87 ? 6.654 -8.779 7.674 1.00 98.25 87 LEU A CA 1
ATOM 663 C C . LEU A 1 87 ? 7.214 -9.920 6.831 1.00 98.25 87 LEU A C 1
ATOM 665 O O . LEU A 1 87 ? 7.742 -10.889 7.371 1.00 98.25 87 LEU A O 1
ATOM 669 N N . GLN A 1 88 ? 7.084 -9.823 5.507 1.00 96.50 88 GLN A N 1
ATOM 670 C CA . GLN A 1 88 ? 7.535 -10.874 4.605 1.00 96.50 88 GLN A CA 1
ATOM 671 C C . GLN A 1 88 ? 7.928 -10.323 3.242 1.00 96.50 88 GLN A C 1
ATOM 673 O O . GLN A 1 88 ? 7.314 -9.394 2.723 1.00 96.50 88 GLN A O 1
ATOM 678 N N . GLU A 1 89 ? 8.917 -10.966 2.637 1.00 94.62 89 GLU A N 1
ATOM 679 C CA . GLU A 1 89 ? 9.322 -10.765 1.256 1.00 94.62 89 GLU A CA 1
ATOM 680 C C . GLU A 1 89 ? 9.303 -12.120 0.532 1.00 94.62 89 GLU A C 1
ATOM 682 O O . GLU A 1 89 ? 9.775 -13.124 1.068 1.00 94.62 89 GLU A O 1
ATOM 687 N N . VAL A 1 90 ? 8.703 -12.173 -0.658 1.00 90.31 90 VAL A N 1
ATOM 688 C CA . VAL A 1 90 ? 8.535 -13.399 -1.449 1.00 90.31 90 VAL A CA 1
ATOM 689 C C . VAL A 1 90 ? 8.890 -13.127 -2.905 1.00 90.31 90 VAL A C 1
ATOM 691 O O . VAL A 1 90 ? 8.330 -12.228 -3.533 1.00 90.31 90 VAL A O 1
ATOM 694 N N . CYS A 1 91 ? 9.782 -13.941 -3.467 1.00 85.12 91 CYS A N 1
ATOM 695 C CA . CYS A 1 91 ? 10.079 -13.943 -4.896 1.00 85.12 91 CYS A CA 1
ATOM 696 C C . CYS A 1 91 ? 9.165 -14.940 -5.617 1.00 85.12 91 CYS A C 1
ATOM 698 O O . CYS A 1 91 ? 9.129 -16.117 -5.267 1.00 85.12 91 CYS A O 1
ATOM 700 N N . SER A 1 92 ? 8.439 -14.497 -6.645 1.00 68.81 92 SER A N 1
ATOM 701 C CA . SER A 1 92 ? 7.483 -15.352 -7.373 1.00 68.81 92 SER A CA 1
ATOM 702 C C . SER A 1 92 ? 8.144 -16.381 -8.316 1.00 68.81 92 SER A C 1
ATOM 704 O O . SER A 1 92 ? 7.437 -17.209 -8.889 1.00 68.81 92 SER A O 1
ATOM 706 N N . PHE A 1 93 ? 9.475 -16.388 -8.450 1.00 62.34 93 PHE A N 1
ATOM 707 C CA . PHE A 1 93 ? 10.237 -17.500 -9.025 1.00 62.34 93 PHE A CA 1
ATOM 708 C C . PHE A 1 93 ? 11.329 -17.938 -8.050 1.00 62.34 93 PHE A C 1
ATOM 710 O O . PHE A 1 93 ? 11.924 -17.108 -7.365 1.00 62.34 93 PHE A O 1
ATOM 717 N N . HIS A 1 94 ? 11.569 -19.251 -7.997 1.00 48.22 94 HIS A N 1
ATOM 718 C CA . HIS A 1 94 ? 12.618 -19.892 -7.210 1.00 48.22 94 HIS A CA 1
ATOM 719 C C . HIS A 1 94 ? 13.927 -19.101 -7.338 1.00 48.22 94 HIS A C 1
ATOM 721 O O . HIS A 1 94 ? 14.469 -18.981 -8.437 1.00 48.22 94 HIS A O 1
ATOM 727 N N . CYS A 1 95 ? 14.418 -18.557 -6.222 1.00 47.19 95 CYS A N 1
ATOM 728 C CA . CYS A 1 95 ? 15.786 -18.075 -6.107 1.00 47.19 95 CYS A CA 1
ATOM 729 C C . CYS A 1 95 ? 16.702 -19.287 -6.326 1.00 47.19 95 CYS A C 1
ATOM 731 O O . CYS A 1 95 ? 17.027 -19.998 -5.381 1.00 47.19 95 CYS A O 1
ATOM 733 N N . LYS A 1 96 ? 17.036 -19.604 -7.582 1.00 42.94 96 LYS A N 1
ATOM 734 C CA . LYS A 1 96 ? 18.237 -20.383 -7.857 1.00 42.94 96 LYS A CA 1
ATOM 735 C C . LYS A 1 96 ? 19.390 -19.410 -7.735 1.00 42.94 96 LYS A C 1
ATOM 737 O O . LYS A 1 96 ? 19.586 -18.592 -8.623 1.00 42.94 96 LYS A O 1
ATOM 742 N N . ASP A 1 97 ? 20.050 -19.520 -6.592 1.00 47.94 97 ASP A N 1
ATOM 743 C CA . ASP A 1 97 ? 21.468 -19.298 -6.365 1.00 47.94 97 ASP A CA 1
ATOM 744 C C . ASP A 1 97 ? 22.078 -17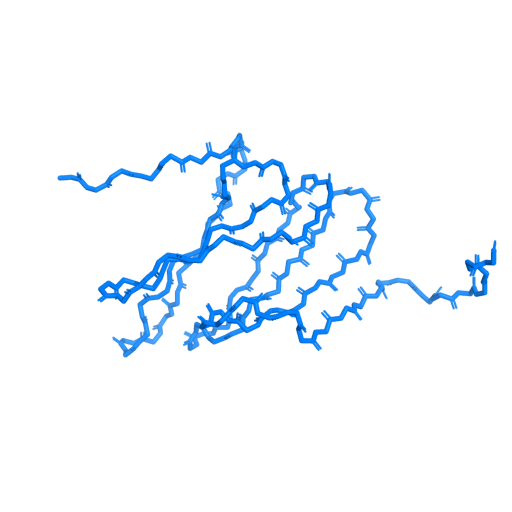.991 -6.904 1.00 47.94 97 ASP A C 1
ATOM 746 O O . ASP A 1 97 ? 22.217 -17.777 -8.107 1.00 47.94 97 ASP A O 1
ATOM 750 N N . ASN A 1 98 ? 22.643 -17.23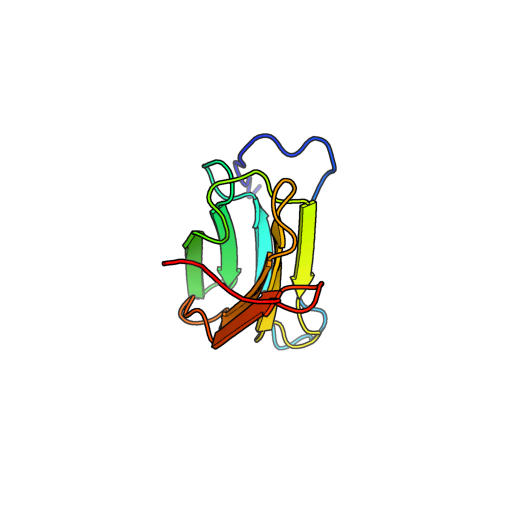8 -5.955 1.00 43.97 98 ASN A N 1
ATOM 751 C CA . ASN A 1 98 ? 23.669 -16.199 -6.113 1.00 43.97 98 ASN A CA 1
ATOM 752 C C . ASN A 1 98 ? 23.165 -14.758 -6.276 1.00 43.97 98 ASN A C 1
ATOM 754 O O . ASN A 1 98 ? 23.135 -14.190 -7.364 1.00 43.97 98 ASN A O 1
ATOM 758 N N . TYR A 1 99 ? 22.921 -14.125 -5.128 1.00 38.12 99 TYR A N 1
ATOM 759 C CA . TYR A 1 99 ? 23.478 -12.796 -4.884 1.00 38.12 99 TYR A CA 1
ATOM 760 C C . TYR A 1 99 ? 24.720 -13.003 -3.996 1.00 38.12 99 TYR A C 1
ATOM 762 O O . TYR A 1 99 ? 24.606 -13.096 -2.774 1.00 38.12 99 TYR A O 1
ATOM 770 N N . VAL A 1 100 ? 25.876 -13.202 -4.639 1.00 38.34 100 VAL A N 1
ATOM 771 C CA . VAL A 1 100 ? 27.217 -13.000 -4.060 1.00 38.34 100 VAL A CA 1
ATOM 772 C C . VAL A 1 100 ? 27.783 -11.756 -4.721 1.00 38.34 100 VAL A C 1
ATOM 774 O O . VAL A 1 100 ? 27.633 -11.665 -5.961 1.00 38.34 100 VAL A O 1
#

Radius of gyration: 13.98 Å; chains: 1; bounding box: 44×38×28 Å

pLDDT: mean 89.94, std 14.53, range [38.12, 98.62]

Secondary structure (DSSP, 8-state):
------S--TT--EEE--STT--EEEEE-SSTTEEEEEETTTEEEEEE--SS-EEEEEE-TTS-EEEEEESSS-EEEEEETTT--EEEEEESS---S---

Sequence (100 aa):
MNQVETFTNPNGLCVASQLADSMVLVCHGFQKGQVRVDHYAKKINYVWAHDSSLACFGLMIDGKLLATASTRVMLIRVFDTENGALLQEVCSFHCKDNYV

Foldseek 3Di:
DDDDDADDDVPVAKDFAADPVFTWIWDHHHDAQWIWIDRPPPDIDIANRDPHHWPHKDAPNRRQKIWTAHPPAQWIWIAGSVHNDTPDIDRPDDPPDDPD

Organism: Trifolium subterraneum (NCBI:txid3900)

InterPro domains:
  IPR048720 PROPPIN [PTHR11227] (1-90)